Protein AF-A0A836WAJ1-F1 (afdb_monomer_lite)

pLDDT: mean 86.18, std 13.11, range [38.5, 97.25]

Secondary structure (DSSP, 8-state):
--HHHH-----HHHHHHTHHHHHHHHHHHHHHHHHHTT------HHHHHHHHHHHHHHHHHHHHHHTTTSSTTHHHHHHHHHHHHHHHHHHHHHHHHHHHTT-TT-GGG-S--HHHHHHHHHHHHHHHHHHHHHHHHHH-GGGG--

Foldseek 3Di:
DVCVPPVDPDDVVVCVVPVLVCQLVLLVVLVVLCVVVVPDDDDDSNVLSVQLNVLVVLLVVLVVCVVVVHPPPVSVVVNVVSVVSNVVSVVSSVCSVCVSVVNNVCPVVPDQDPVNVVVVVVVVVVVVVS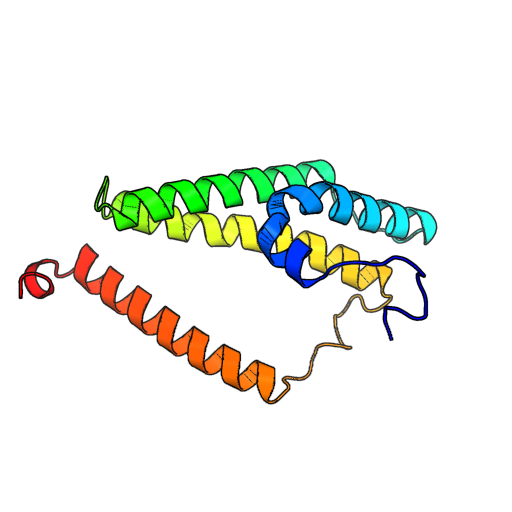VVVVCCRPPPVVVVVD

Structure (mmCIF, N/CA/C/O backbone):
data_AF-A0A836WAJ1-F1
#
_entry.id   AF-A0A836WAJ1-F1
#
loop_
_atom_site.group_PDB
_atom_site.id
_atom_site.type_symbol
_atom_site.label_atom_id
_atom_site.label_alt_id
_atom_site.label_comp_id
_atom_site.label_asym_id
_atom_site.label_entity_id
_atom_site.label_seq_id
_atom_site.pdbx_PDB_ins_code
_atom_site.Cartn_x
_atom_site.Cartn_y
_atom_site.Cartn_z
_atom_site.occupancy
_atom_site.B_iso_or_equiv
_atom_site.auth_seq_id
_atom_site.auth_comp_id
_atom_site.auth_asym_id
_atom_site.auth_atom_id
_atom_site.pdbx_PDB_model_num
ATOM 1 N N . MET A 1 1 ? -26.536 1.596 1.766 1.00 44.47 1 MET A N 1
ATOM 2 C CA . MET A 1 1 ? -26.201 1.244 3.164 1.00 44.47 1 MET A CA 1
ATOM 3 C C . MET A 1 1 ? -25.118 2.107 3.846 1.00 44.47 1 MET A C 1
ATOM 5 O O . MET A 1 1 ? -25.242 2.282 5.046 1.00 44.47 1 MET A O 1
ATOM 9 N N . TYR A 1 2 ? -24.116 2.722 3.181 1.00 44.69 2 TYR A N 1
ATOM 10 C CA . TYR A 1 2 ? -23.206 3.689 3.866 1.00 44.69 2 TYR A CA 1
ATOM 11 C C . TYR A 1 2 ? -23.782 5.121 3.966 1.00 44.69 2 TYR A C 1
ATOM 13 O O . TYR A 1 2 ? -23.613 5.788 4.980 1.00 44.69 2 TYR A O 1
ATOM 21 N N . ARG A 1 3 ? -24.527 5.578 2.943 1.00 38.50 3 ARG A N 1
ATOM 22 C CA . ARG A 1 3 ? -25.144 6.925 2.900 1.00 38.50 3 ARG A CA 1
ATOM 23 C C . ARG A 1 3 ? -26.203 7.173 3.981 1.00 38.50 3 ARG A C 1
ATOM 25 O O . ARG A 1 3 ? -26.402 8.319 4.354 1.00 38.50 3 ARG A O 1
ATOM 32 N N . GLU A 1 4 ? -26.859 6.129 4.480 1.00 46.16 4 GLU A N 1
ATOM 33 C CA . GLU A 1 4 ? -27.977 6.267 5.426 1.00 46.16 4 GLU A CA 1
ATOM 34 C C . GLU A 1 4 ? -27.537 6.388 6.888 1.00 46.16 4 GLU A C 1
ATOM 36 O O . GLU A 1 4 ? -28.308 6.886 7.698 1.00 46.16 4 GLU A O 1
ATOM 41 N N . LYS A 1 5 ? -26.311 5.974 7.245 1.00 50.56 5 LYS A N 1
ATOM 42 C CA . LYS A 1 5 ? -25.868 5.953 8.653 1.00 50.56 5 LYS A CA 1
ATOM 43 C C . LYS A 1 5 ? -24.928 7.087 9.064 1.00 50.56 5 LYS A C 1
ATOM 45 O O . LYS A 1 5 ? -24.804 7.343 10.254 1.00 50.56 5 LYS A O 1
ATOM 50 N N . THR A 1 6 ? -24.254 7.760 8.130 1.00 55.62 6 THR A N 1
ATOM 51 C CA . THR A 1 6 ? -23.203 8.744 8.469 1.00 55.62 6 THR A CA 1
ATOM 52 C C . THR A 1 6 ? -23.463 10.165 7.982 1.00 55.62 6 THR A C 1
ATOM 54 O O . THR A 1 6 ? -22.699 11.049 8.358 1.00 55.62 6 THR A O 1
ATOM 57 N N . GLY A 1 7 ? -24.488 10.415 7.154 1.00 47.56 7 GLY A N 1
ATOM 58 C CA . GLY A 1 7 ? -24.865 11.756 6.663 1.00 47.56 7 GLY A CA 1
ATOM 59 C C . GLY A 1 7 ? -23.805 12.488 5.819 1.00 47.56 7 GLY A C 1
ATOM 60 O O . GLY A 1 7 ? -24.107 13.479 5.160 1.00 47.56 7 GLY A O 1
ATOM 61 N N . ASN A 1 8 ? -22.568 11.991 5.786 1.00 51.38 8 ASN A N 1
ATOM 62 C CA . ASN A 1 8 ? -21.453 12.600 5.089 1.00 51.38 8 ASN A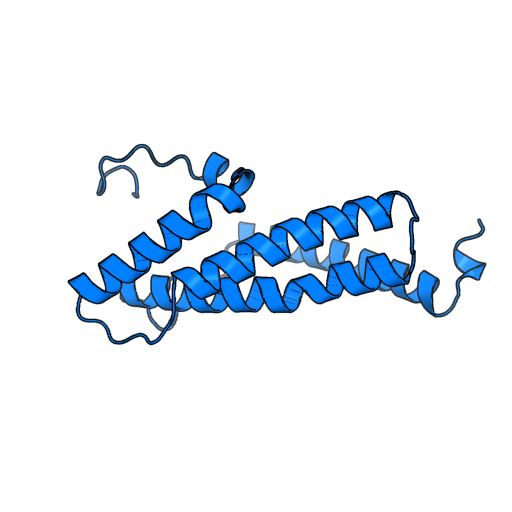 CA 1
ATOM 63 C C . ASN A 1 8 ? -21.414 12.141 3.633 1.00 51.38 8 ASN A C 1
ATOM 65 O O . ASN A 1 8 ? -21.377 10.947 3.323 1.00 51.38 8 ASN A O 1
ATOM 69 N N . LYS A 1 9 ? -21.373 13.120 2.725 1.00 50.66 9 LYS A N 1
ATOM 70 C CA . LYS A 1 9 ? -21.196 12.932 1.282 1.00 50.66 9 LYS A CA 1
ATOM 71 C C . LYS A 1 9 ? -19.754 12.491 1.006 1.00 50.66 9 LYS A C 1
ATOM 73 O O . LYS A 1 9 ? -18.933 13.268 0.536 1.00 50.66 9 LYS A O 1
ATOM 78 N N . MET A 1 10 ? -19.423 11.248 1.344 1.00 57.94 10 MET A N 1
ATOM 79 C CA . MET A 1 10 ? -18.118 10.666 1.042 1.00 57.94 10 MET A CA 1
ATOM 80 C C . MET A 1 10 ? -18.090 10.294 -0.446 1.00 57.94 10 MET A C 1
ATOM 82 O O . MET A 1 10 ? -19.009 9.632 -0.923 1.00 57.94 10 MET A O 1
ATOM 86 N N . TRP A 1 11 ? -17.077 10.753 -1.189 1.00 63.66 11 TRP A N 1
ATOM 87 C CA . TRP A 1 11 ? -16.887 10.443 -2.614 1.00 63.66 11 TRP A CA 1
ATOM 88 C C . TRP A 1 11 ? -15.875 9.295 -2.753 1.00 63.66 11 TRP A C 1
ATOM 90 O O . TRP A 1 11 ? -14.678 9.559 -2.884 1.00 63.66 11 TRP A O 1
ATOM 100 N N . PRO A 1 12 ? -16.311 8.020 -2.700 1.00 63.28 12 PRO A N 1
ATOM 101 C CA . PRO A 1 12 ? -15.404 6.870 -2.712 1.00 63.28 12 PRO A CA 1
ATOM 102 C C . PRO A 1 12 ? -14.492 6.840 -3.945 1.00 63.28 12 PRO A C 1
ATOM 104 O O . PRO A 1 12 ? -13.322 6.497 -3.820 1.00 63.28 12 PRO A O 1
ATOM 107 N N . VAL A 1 13 ? -14.987 7.294 -5.101 1.00 65.31 13 VAL A N 1
ATOM 108 C CA . VAL A 1 13 ? -14.204 7.373 -6.345 1.00 65.31 13 VAL A CA 1
ATOM 109 C C . VAL A 1 13 ? -13.046 8.370 -6.222 1.00 65.31 13 VAL A C 1
ATOM 111 O O . VAL A 1 13 ? -11.902 8.026 -6.501 1.00 65.31 13 VAL A O 1
ATOM 114 N N . MET A 1 14 ? -13.310 9.582 -5.721 1.00 66.88 14 MET A N 1
ATOM 115 C CA . MET A 1 14 ? -12.264 10.598 -5.529 1.00 66.88 14 MET A CA 1
ATOM 116 C C . MET A 1 14 ? -11.239 10.158 -4.492 1.00 66.88 14 MET A C 1
ATOM 118 O O . MET A 1 14 ? -10.064 10.468 -4.627 1.00 66.88 14 MET A O 1
ATOM 122 N N . ARG A 1 15 ? -11.659 9.395 -3.480 1.00 65.81 15 ARG A N 1
ATOM 123 C CA . ARG A 1 15 ? -10.739 8.829 -2.492 1.00 65.81 15 ARG A CA 1
ATOM 124 C C . ARG A 1 15 ? -9.794 7.790 -3.095 1.00 65.81 15 ARG A C 1
ATOM 126 O O . ARG A 1 15 ? -8.651 7.719 -2.665 1.00 65.81 15 ARG A O 1
ATOM 133 N N . GLY A 1 16 ? -10.259 7.010 -4.071 1.00 67.81 16 GLY A N 1
ATOM 134 C CA . GLY A 1 16 ? -9.406 6.093 -4.826 1.00 67.81 16 GLY A CA 1
ATOM 135 C C . GLY A 1 16 ? -8.361 6.845 -5.651 1.00 67.81 16 GLY A C 1
ATOM 136 O O . GLY A 1 16 ? -7.174 6.558 -5.544 1.00 67.81 16 GLY A O 1
ATOM 137 N N . ILE A 1 17 ? -8.795 7.867 -6.395 1.00 68.62 17 ILE A N 1
ATOM 138 C CA . ILE A 1 17 ? -7.928 8.662 -7.285 1.00 68.62 17 ILE A CA 1
ATOM 139 C C . ILE A 1 17 ? -6.927 9.518 -6.490 1.00 68.62 17 ILE A C 1
ATOM 141 O O . ILE A 1 17 ? -5.763 9.632 -6.856 1.00 68.62 17 ILE A O 1
ATOM 145 N N . PHE A 1 18 ? -7.360 10.091 -5.368 1.00 73.12 18 PHE A N 1
ATOM 146 C CA . PHE A 1 18 ? -6.579 11.009 -4.534 1.00 73.12 18 PHE A CA 1
ATOM 147 C C . PHE A 1 18 ? -6.198 10.386 -3.190 1.00 73.12 18 PHE A C 1
ATOM 149 O O . PHE A 1 18 ? -6.167 11.075 -2.167 1.00 73.12 18 PHE A O 1
ATOM 156 N N . SER A 1 19 ? -5.917 9.080 -3.179 1.00 76.81 19 SER A N 1
ATOM 157 C CA . SER A 1 19 ? -5.638 8.325 -1.949 1.00 76.81 19 SER A CA 1
ATOM 158 C C . SER A 1 19 ? -4.564 8.998 -1.092 1.00 76.81 19 SER A C 1
ATOM 160 O O . SER A 1 19 ? -4.778 9.188 0.100 1.00 76.81 19 SER A O 1
ATOM 162 N N . ILE A 1 20 ? -3.501 9.507 -1.720 1.00 81.94 20 ILE A N 1
ATOM 163 C CA . ILE A 1 20 ? -2.394 10.241 -1.090 1.00 81.94 20 ILE A CA 1
ATOM 164 C C . ILE A 1 20 ? -2.882 11.374 -0.165 1.00 81.94 20 ILE A C 1
ATOM 166 O O . ILE A 1 20 ? -2.395 11.508 0.956 1.00 81.94 20 ILE A O 1
ATOM 170 N N . PHE A 1 21 ? -3.882 12.155 -0.583 1.00 82.00 21 PHE A N 1
ATOM 171 C CA . PHE A 1 21 ? -4.415 13.266 0.217 1.00 82.00 21 PHE A CA 1
ATOM 172 C C . PHE A 1 21 ? -5.331 12.797 1.355 1.00 82.00 21 PHE A C 1
ATOM 174 O O . PHE A 1 21 ? -5.445 13.453 2.392 1.00 82.00 21 PHE A O 1
ATOM 181 N N . PHE A 1 22 ? -5.988 11.649 1.183 1.00 84.75 22 PHE A N 1
ATOM 182 C CA . PHE A 1 22 ? -6.963 11.133 2.140 1.00 84.75 22 PHE A CA 1
ATOM 183 C C . PHE A 1 22 ? -6.396 10.093 3.112 1.00 84.75 22 PHE A C 1
ATOM 185 O O . PHE A 1 22 ? -7.061 9.802 4.104 1.00 84.75 22 PHE A O 1
ATOM 192 N N . THR A 1 23 ? -5.197 9.546 2.892 1.00 90.81 23 THR A N 1
ATOM 193 C CA . THR A 1 23 ? -4.635 8.487 3.748 1.00 90.81 23 THR A CA 1
ATOM 194 C C . THR A 1 23 ? -4.431 8.958 5.187 1.00 90.81 23 THR A C 1
ATOM 196 O O . THR A 1 23 ? -4.891 8.294 6.115 1.00 90.81 23 THR A O 1
ATOM 199 N N . HIS A 1 24 ? -3.836 10.137 5.403 1.00 90.25 24 HIS A N 1
ATOM 200 C CA . HIS A 1 24 ? -3.635 10.668 6.758 1.00 90.25 24 HIS A CA 1
ATOM 201 C C . HIS A 1 24 ? -4.954 10.887 7.505 1.00 90.25 24 HIS A C 1
ATOM 203 O O . HIS A 1 24 ? -5.076 10.522 8.675 1.00 90.25 24 HIS A O 1
ATOM 209 N N . SER A 1 25 ? -5.957 11.465 6.838 1.00 89.06 25 SER A N 1
ATOM 210 C CA . SER A 1 25 ? -7.271 11.683 7.452 1.00 89.06 25 SER A CA 1
ATOM 211 C C . SER A 1 25 ? -8.004 10.365 7.706 1.00 89.06 25 SER A C 1
ATOM 213 O O . SER A 1 25 ? -8.621 10.211 8.757 1.00 89.06 25 SER A O 1
ATOM 215 N N . LEU A 1 26 ? -7.886 9.387 6.799 1.00 89.50 26 LEU A N 1
ATOM 216 C CA . LEU A 1 26 ? -8.451 8.051 6.970 1.00 89.50 26 LEU A CA 1
ATOM 217 C C . LEU A 1 26 ? -7.847 7.335 8.176 1.00 89.50 26 LEU A C 1
ATOM 219 O O . LEU A 1 26 ? -8.592 6.857 9.024 1.00 89.50 26 LEU A O 1
ATOM 223 N N . PHE A 1 27 ? -6.521 7.249 8.258 1.00 93.75 27 PHE A N 1
ATOM 224 C CA . PHE A 1 27 ? -5.866 6.468 9.307 1.00 93.75 27 PHE A CA 1
ATOM 225 C C . PHE A 1 27 ? -6.085 7.104 10.679 1.00 93.75 27 PHE A C 1
ATOM 227 O O . PHE A 1 27 ? -6.374 6.393 11.638 1.00 93.75 27 PHE A O 1
ATOM 234 N N . ARG A 1 28 ? -6.075 8.442 10.760 1.00 92.25 28 ARG A N 1
ATOM 235 C CA . ARG A 1 28 ? -6.477 9.163 11.976 1.00 92.25 28 ARG A CA 1
ATOM 236 C C . ARG A 1 28 ? -7.923 8.881 12.370 1.00 92.25 28 ARG A C 1
ATOM 238 O O . ARG A 1 28 ? -8.183 8.653 13.543 1.00 92.25 28 ARG A O 1
ATOM 245 N N . LEU A 1 29 ? -8.853 8.876 11.413 1.00 90.75 29 LEU A N 1
ATOM 246 C CA . LEU A 1 29 ? -10.255 8.561 11.687 1.00 90.75 29 LEU A CA 1
ATOM 247 C C . LEU A 1 29 ? -10.411 7.140 12.244 1.00 90.75 29 LEU A C 1
ATOM 249 O O . LEU A 1 29 ? -11.145 6.945 13.207 1.00 90.75 29 LEU A O 1
ATOM 253 N N . VAL A 1 30 ? -9.723 6.156 11.659 1.00 92.38 30 VAL A N 1
ATOM 254 C CA . VAL A 1 30 ? -9.757 4.764 12.136 1.00 92.38 30 VAL A CA 1
ATOM 255 C C . VAL A 1 30 ? -9.185 4.661 13.552 1.00 92.38 30 VAL A C 1
ATOM 257 O O . VAL A 1 30 ? -9.806 4.045 14.413 1.00 92.38 30 VAL A O 1
ATOM 260 N N . ASP A 1 31 ? -8.062 5.324 13.828 1.00 93.81 31 ASP A N 1
ATOM 261 C CA . ASP A 1 31 ? -7.454 5.359 15.162 1.00 93.81 31 ASP A CA 1
ATOM 262 C C . ASP A 1 31 ? -8.359 6.016 16.217 1.00 93.81 31 ASP A C 1
ATOM 264 O O . ASP A 1 31 ? -8.527 5.487 17.316 1.00 93.81 31 ASP A O 1
ATOM 268 N N . SER A 1 32 ? -9.019 7.128 15.878 1.00 92.25 32 SER A N 1
ATOM 269 C CA . SER A 1 32 ? -10.016 7.745 16.761 1.00 92.25 32 SER A CA 1
ATOM 270 C C . SER A 1 32 ? -11.152 6.777 17.089 1.00 92.25 32 SER A C 1
ATOM 272 O O . SER A 1 32 ? -11.550 6.677 18.246 1.00 92.25 32 SER A O 1
ATOM 274 N N . ARG A 1 33 ? -11.627 6.001 16.107 1.00 91.88 33 ARG A N 1
ATOM 275 C CA . ARG A 1 33 ? -12.677 4.993 16.315 1.00 91.88 33 ARG A CA 1
ATOM 276 C C . ARG A 1 33 ? -12.218 3.822 17.184 1.00 91.88 33 ARG A C 1
ATOM 278 O O . ARG A 1 33 ? -13.005 3.350 18.000 1.00 91.88 33 ARG A O 1
ATOM 285 N N . LEU A 1 34 ? -10.969 3.371 17.038 1.00 92.38 34 LEU A N 1
ATOM 286 C CA . LEU A 1 34 ? -10.379 2.351 17.915 1.00 92.38 34 LEU A CA 1
ATOM 287 C C . LEU A 1 34 ? -10.374 2.826 19.372 1.00 92.38 34 LEU A C 1
ATOM 289 O O . LEU A 1 34 ? -10.839 2.110 20.258 1.00 92.38 34 LEU A O 1
ATOM 293 N N . LYS A 1 35 ? -9.930 4.068 19.601 1.00 91.44 35 LYS A N 1
ATOM 294 C CA . LYS A 1 35 ? -9.876 4.690 20.932 1.00 91.44 35 LYS A CA 1
ATOM 295 C C . LYS A 1 35 ? -11.263 4.917 21.533 1.00 91.44 35 LYS A C 1
ATOM 297 O O . LYS A 1 35 ? -11.466 4.610 22.703 1.00 91.44 35 LYS A O 1
ATOM 302 N N . GLU A 1 36 ? -12.223 5.400 20.741 1.00 90.44 36 GLU A N 1
ATOM 303 C CA . GLU A 1 36 ? -13.626 5.571 21.155 1.00 90.44 36 GLU A CA 1
ATOM 304 C C . GLU A 1 36 ? -14.245 4.249 21.627 1.00 90.44 36 GLU A C 1
ATOM 306 O O . GLU A 1 36 ? -14.906 4.207 22.664 1.00 90.44 36 GLU A O 1
ATOM 311 N N . LYS A 1 37 ? -14.005 3.161 20.885 1.00 87.88 37 LYS A N 1
ATOM 312 C CA . LYS A 1 37 ? -14.520 1.824 21.207 1.00 87.88 37 LYS A CA 1
ATOM 313 C C . LYS A 1 37 ? -13.669 1.058 22.228 1.00 87.88 37 LYS A C 1
ATOM 315 O O . LYS A 1 37 ? -14.048 -0.046 22.605 1.00 87.88 37 LYS A O 1
ATOM 320 N N . LYS A 1 38 ? -12.555 1.639 22.696 1.00 87.56 38 LYS A N 1
ATOM 321 C CA . LYS A 1 38 ? -11.580 1.018 23.612 1.00 87.56 38 LYS A CA 1
ATOM 322 C C . LYS A 1 38 ? -11.031 -0.321 23.101 1.00 87.56 38 LYS A C 1
ATOM 324 O O . LYS A 1 38 ? -10.754 -1.216 23.893 1.00 87.56 38 LYS A O 1
ATOM 329 N N . PHE A 1 39 ? -10.881 -0.459 21.785 1.00 87.38 39 PHE A N 1
ATOM 330 C CA . PHE A 1 39 ? -10.219 -1.624 21.211 1.00 87.38 39 PHE A CA 1
ATOM 331 C C . PHE A 1 39 ? -8.702 -1.479 21.302 1.00 87.38 39 PHE A C 1
ATOM 333 O O . PHE A 1 39 ? -8.148 -0.418 21.010 1.00 87.38 39 PHE A O 1
ATOM 340 N N . GLU A 1 40 ? -8.032 -2.568 21.664 1.00 82.69 40 GLU A N 1
ATOM 341 C CA . GLU A 1 40 ? -6.576 -2.638 21.712 1.00 82.69 40 GLU A CA 1
ATOM 342 C C . GLU A 1 40 ? -6.034 -2.998 20.323 1.00 82.69 40 GLU A C 1
ATOM 344 O O . GLU A 1 40 ? -6.231 -4.102 19.818 1.00 82.69 40 GLU A O 1
ATOM 349 N N . TYR A 1 41 ? -5.371 -2.039 19.675 1.00 89.88 41 TYR A N 1
ATOM 350 C CA . TYR A 1 41 ? -4.619 -2.271 18.445 1.00 89.88 41 TYR A CA 1
ATOM 351 C C . TYR A 1 41 ? -3.405 -1.347 18.396 1.00 89.88 41 TYR A C 1
ATOM 353 O O . TYR A 1 41 ? -3.529 -0.128 18.255 1.00 89.88 41 TYR A O 1
ATOM 361 N N . GLU A 1 42 ? -2.216 -1.932 18.509 1.00 87.50 42 GLU A N 1
ATOM 362 C CA . GLU A 1 42 ? -0.967 -1.181 18.497 1.00 87.50 42 GLU A CA 1
ATOM 363 C C . GLU A 1 42 ? -0.522 -0.872 17.066 1.00 87.50 42 GLU A C 1
ATOM 365 O O . GLU A 1 42 ? -0.047 -1.727 16.309 1.00 87.50 42 GLU A O 1
ATOM 370 N N . TRP A 1 43 ? -0.657 0.396 16.693 1.00 94.00 43 TRP A N 1
ATOM 371 C CA . TRP A 1 43 ? -0.116 0.937 15.456 1.00 94.00 43 TRP A CA 1
ATOM 372 C C . TRP A 1 43 ? 0.105 2.443 15.579 1.00 94.00 43 TRP A C 1
ATOM 374 O O . TRP A 1 43 ? -0.484 3.114 16.424 1.00 94.00 43 TRP A O 1
ATOM 384 N N . ASN A 1 44 ? 0.955 2.987 14.712 1.00 94.44 44 ASN A N 1
ATOM 385 C CA . ASN A 1 44 ? 1.141 4.426 14.593 1.00 94.44 44 ASN A CA 1
ATOM 386 C C . ASN A 1 44 ? 0.479 4.904 13.287 1.00 94.44 44 ASN A C 1
ATOM 388 O O . ASN A 1 44 ? 1.111 4.816 12.229 1.00 94.44 44 ASN A O 1
ATOM 392 N N . PRO A 1 45 ? -0.773 5.405 13.324 1.00 92.81 45 PRO A N 1
ATOM 393 C CA . PRO A 1 45 ? -1.512 5.787 12.117 1.00 92.81 45 PRO A CA 1
ATOM 394 C C . PRO A 1 45 ? -0.792 6.869 11.309 1.00 92.81 45 PRO A C 1
ATOM 396 O O . PRO A 1 45 ? -0.855 6.868 10.082 1.00 92.81 45 PRO A O 1
ATOM 399 N N . GLN A 1 46 ? -0.080 7.779 11.981 1.00 93.75 46 GLN A N 1
ATOM 400 C CA . GLN A 1 46 ? 0.643 8.858 11.319 1.00 93.75 46 GLN A CA 1
ATOM 401 C C . GLN A 1 46 ? 1.868 8.323 10.577 1.00 93.75 46 GLN A C 1
ATOM 403 O O . GLN A 1 46 ? 2.059 8.656 9.412 1.00 93.75 46 GLN A O 1
ATOM 408 N N . PHE A 1 47 ? 2.664 7.469 11.223 1.00 95.81 47 PHE A N 1
ATOM 409 C CA . PHE A 1 47 ? 3.829 6.846 10.597 1.00 95.81 47 PHE A CA 1
ATOM 410 C C . PHE A 1 47 ? 3.427 5.976 9.403 1.00 95.81 47 PHE A C 1
ATOM 412 O O . PHE A 1 47 ? 3.978 6.138 8.318 1.00 95.81 47 PHE A O 1
ATOM 419 N N . VAL A 1 48 ? 2.425 5.106 9.571 1.00 96.06 48 VAL A N 1
ATOM 420 C CA . VAL A 1 48 ? 1.965 4.205 8.502 1.00 96.06 48 VAL A CA 1
ATOM 421 C C . VAL A 1 48 ? 1.406 5.001 7.315 1.00 96.06 48 VAL A C 1
ATOM 423 O O . VAL A 1 48 ? 1.684 4.656 6.168 1.00 96.06 48 VAL A O 1
ATOM 426 N N . ALA A 1 49 ? 0.686 6.102 7.564 1.00 94.44 49 ALA A N 1
ATOM 427 C CA . ALA A 1 49 ? 0.217 6.996 6.504 1.00 94.44 49 ALA A CA 1
ATOM 428 C C . ALA A 1 49 ? 1.375 7.682 5.764 1.00 94.44 49 ALA A C 1
ATOM 430 O O . ALA A 1 49 ? 1.365 7.718 4.535 1.00 94.44 49 ALA A O 1
ATOM 431 N N . THR A 1 50 ? 2.381 8.181 6.490 1.00 95.50 50 THR A N 1
ATOM 432 C CA . THR A 1 50 ? 3.567 8.805 5.885 1.00 95.50 50 THR A CA 1
ATOM 433 C C . THR A 1 50 ? 4.313 7.813 4.998 1.00 95.50 50 THR A C 1
ATOM 435 O O . THR A 1 50 ? 4.643 8.148 3.864 1.00 95.50 50 THR A O 1
ATOM 438 N N . VAL A 1 51 ? 4.543 6.584 5.478 1.00 96.62 51 VAL A N 1
ATOM 439 C CA . VAL A 1 51 ? 5.207 5.535 4.689 1.00 96.62 51 VAL A CA 1
ATOM 440 C C . VAL A 1 51 ? 4.406 5.232 3.424 1.00 96.62 51 VAL A C 1
ATOM 442 O O . VAL A 1 51 ? 4.986 5.229 2.342 1.00 96.62 51 VAL A O 1
ATOM 445 N N . TYR A 1 52 ? 3.082 5.065 3.529 1.00 95.50 52 TYR A N 1
ATOM 446 C CA . TYR A 1 52 ? 2.223 4.847 2.362 1.00 95.50 52 TYR A CA 1
ATOM 447 C C . TYR A 1 52 ? 2.366 5.976 1.335 1.00 95.50 52 TYR A C 1
ATOM 449 O O . TYR A 1 52 ? 2.590 5.713 0.160 1.00 95.50 52 TYR A O 1
ATOM 457 N N . VAL A 1 53 ? 2.259 7.236 1.772 1.00 94.56 53 VAL A N 1
ATOM 458 C CA . VAL A 1 53 ? 2.328 8.407 0.885 1.00 94.56 53 VAL A CA 1
ATOM 459 C C . VAL A 1 53 ? 3.690 8.514 0.205 1.00 94.56 53 VAL A C 1
ATOM 461 O O . VAL A 1 53 ? 3.746 8.689 -1.010 1.00 94.56 53 VAL A O 1
ATOM 464 N N . LEU A 1 54 ? 4.779 8.382 0.965 1.00 95.94 54 LEU A N 1
ATOM 465 C CA . LEU A 1 54 ? 6.134 8.462 0.421 1.00 95.94 54 LEU A CA 1
ATOM 466 C C . LEU A 1 54 ? 6.379 7.374 -0.625 1.00 95.94 54 LEU A C 1
ATOM 468 O O . LEU A 1 54 ? 6.863 7.677 -1.713 1.00 95.94 54 LEU A O 1
ATOM 472 N N . PHE A 1 55 ? 6.002 6.130 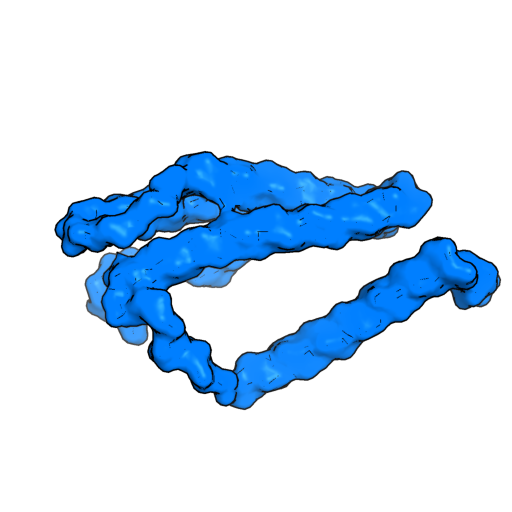-0.327 1.00 95.94 55 PHE A N 1
ATOM 473 C CA . PHE A 1 55 ? 6.195 5.013 -1.247 1.00 95.94 55 PHE A CA 1
ATOM 474 C C . PHE A 1 55 ? 5.237 5.055 -2.439 1.00 95.94 55 PHE A C 1
ATOM 476 O O . PHE A 1 55 ? 5.641 4.703 -3.540 1.00 95.94 55 PHE A O 1
ATOM 483 N N . ALA A 1 56 ? 4.014 5.564 -2.276 1.00 92.75 56 ALA A N 1
ATOM 484 C CA . ALA A 1 56 ? 3.113 5.805 -3.399 1.00 92.75 56 ALA A CA 1
ATOM 485 C C . ALA A 1 56 ? 3.691 6.851 -4.368 1.00 92.75 56 ALA A C 1
ATOM 487 O O . ALA A 1 56 ? 3.668 6.642 -5.580 1.00 92.75 56 ALA A O 1
ATOM 488 N N . ILE A 1 57 ? 4.246 7.956 -3.855 1.00 94.00 57 ILE A N 1
ATOM 489 C CA . ILE A 1 57 ? 4.910 8.975 -4.684 1.00 94.00 57 ILE A CA 1
ATOM 490 C C . ILE A 1 57 ? 6.159 8.391 -5.350 1.00 94.00 57 ILE A C 1
ATOM 492 O O . ILE A 1 57 ? 6.348 8.582 -6.549 1.00 94.00 57 ILE A O 1
ATOM 496 N N . LEU A 1 58 ? 6.985 7.661 -4.596 1.00 95.25 58 LEU A N 1
ATOM 497 C CA . LEU A 1 58 ? 8.186 7.016 -5.120 1.00 95.25 58 LEU A CA 1
ATOM 498 C C . LEU A 1 58 ? 7.849 6.038 -6.251 1.00 95.25 58 LEU A C 1
ATOM 500 O O . LEU A 1 58 ? 8.469 6.121 -7.303 1.00 95.25 58 LEU A O 1
ATOM 504 N N . GLY A 1 59 ? 6.838 5.185 -6.069 1.00 93.62 59 GLY A N 1
ATOM 505 C CA . GLY A 1 59 ? 6.354 4.272 -7.107 1.00 93.62 59 GLY A CA 1
ATOM 506 C C . GLY A 1 59 ? 5.955 5.016 -8.378 1.00 93.62 59 GLY A C 1
ATOM 507 O O . GLY A 1 59 ? 6.488 4.727 -9.438 1.00 93.62 59 GLY A O 1
ATOM 508 N N . ASN A 1 60 ? 5.150 6.081 -8.265 1.00 91.94 60 ASN A N 1
ATOM 509 C CA . ASN A 1 60 ? 4.765 6.895 -9.428 1.00 91.94 60 ASN A CA 1
ATOM 510 C C . ASN A 1 60 ? 5.967 7.525 -10.156 1.00 91.94 60 ASN A C 1
ATOM 512 O O . ASN A 1 60 ? 5.936 7.704 -11.375 1.00 91.94 60 ASN A O 1
ATOM 516 N N . ILE A 1 61 ? 7.014 7.916 -9.422 1.00 94.25 61 ILE A N 1
ATOM 517 C CA . ILE A 1 61 ? 8.239 8.458 -10.021 1.00 94.25 61 ILE A CA 1
ATOM 518 C C . ILE A 1 61 ? 9.000 7.350 -10.751 1.00 94.25 61 ILE A C 1
ATOM 520 O O . ILE A 1 61 ? 9.400 7.560 -11.895 1.00 94.25 61 ILE A O 1
ATOM 524 N N . LEU A 1 62 ? 9.192 6.196 -10.109 1.00 93.62 62 LEU A N 1
ATOM 525 C CA . LEU A 1 62 ? 9.921 5.067 -10.681 1.00 93.62 62 LEU A CA 1
ATOM 526 C C . LEU A 1 62 ? 9.208 4.511 -11.920 1.00 93.62 62 LEU A C 1
ATOM 528 O O . LEU A 1 62 ? 9.859 4.375 -12.952 1.00 93.62 62 LEU A O 1
ATOM 532 N N . ASP A 1 63 ? 7.883 4.351 -11.875 1.00 89.69 63 ASP A N 1
ATOM 533 C CA . ASP A 1 63 ? 7.063 3.931 -13.019 1.00 89.69 63 ASP A CA 1
ATOM 534 C C . ASP A 1 63 ? 7.230 4.890 -14.208 1.00 89.69 63 ASP A C 1
ATOM 536 O O . ASP A 1 63 ? 7.345 4.480 -15.360 1.00 89.69 63 ASP A O 1
ATOM 540 N N . ARG A 1 64 ? 7.291 6.205 -13.946 1.00 92.06 64 ARG A N 1
ATOM 541 C CA . ARG A 1 64 ? 7.474 7.214 -15.000 1.00 92.06 64 ARG A CA 1
ATOM 542 C C . ARG A 1 64 ? 8.888 7.222 -15.582 1.00 92.06 64 ARG A C 1
ATOM 544 O O . ARG A 1 64 ? 9.055 7.637 -16.730 1.00 92.06 64 ARG A O 1
ATOM 551 N N . LEU A 1 65 ? 9.895 6.843 -14.796 1.00 92.06 65 LEU A N 1
ATOM 552 C CA . LEU A 1 65 ? 11.274 6.689 -15.264 1.00 92.06 65 LEU A CA 1
ATOM 553 C C . LEU A 1 65 ? 11.422 5.412 -16.094 1.00 92.06 65 LEU A C 1
ATOM 555 O O . LEU A 1 65 ? 11.935 5.499 -17.206 1.00 92.06 65 LEU A O 1
ATOM 559 N N . SER A 1 66 ? 10.896 4.290 -15.595 1.00 88.25 66 SER A N 1
ATOM 560 C CA . SER A 1 66 ? 10.807 3.003 -16.300 1.00 88.25 66 SER A CA 1
ATOM 561 C C . SER A 1 66 ? 10.095 3.161 -17.648 1.00 88.25 66 SER A C 1
ATOM 563 O O . SER A 1 66 ? 10.678 2.854 -18.678 1.00 88.25 66 SER A O 1
ATOM 565 N N . TYR A 1 67 ? 8.925 3.811 -17.691 1.00 87.12 67 TYR A N 1
ATOM 566 C CA . TYR A 1 67 ? 8.198 4.066 -18.946 1.00 87.12 67 TYR A CA 1
ATOM 567 C C . TYR A 1 67 ? 8.997 4.874 -19.987 1.00 87.12 67 TYR A C 1
ATOM 569 O O . TYR A 1 67 ? 8.720 4.821 -21.182 1.00 87.12 67 TYR A O 1
ATOM 577 N N . LYS A 1 68 ? 9.967 5.681 -19.543 1.00 91.25 68 LYS A N 1
ATOM 578 C CA . LYS A 1 68 ? 10.860 6.444 -20.426 1.00 91.25 68 LYS A CA 1
ATOM 579 C C . LYS A 1 68 ? 12.170 5.708 -20.729 1.00 91.25 68 LYS A C 1
ATOM 581 O O . LYS A 1 68 ? 13.070 6.335 -21.283 1.00 91.25 68 LYS A O 1
ATOM 586 N N . GLU A 1 69 ? 12.293 4.447 -20.320 1.00 85.31 69 GLU A N 1
ATOM 587 C CA . GLU A 1 69 ? 13.517 3.638 -20.369 1.00 85.31 69 GLU A CA 1
ATOM 588 C C . GLU A 1 69 ? 14.707 4.295 -19.642 1.00 85.31 69 GLU A C 1
ATOM 590 O O . GLU A 1 69 ? 15.878 4.043 -19.927 1.00 85.31 69 GLU A O 1
ATOM 595 N N . ILE A 1 70 ? 14.433 5.171 -18.669 1.00 89.06 70 ILE A N 1
ATOM 596 C CA . ILE A 1 70 ? 15.472 5.849 -17.894 1.00 89.06 70 ILE A CA 1
ATOM 597 C C . ILE A 1 70 ? 15.841 4.964 -16.705 1.00 89.06 70 ILE A C 1
ATOM 599 O O . ILE A 1 70 ? 15.044 4.782 -15.783 1.00 89.06 70 ILE A O 1
ATOM 603 N N . GLY A 1 71 ? 17.077 4.459 -16.696 1.00 84.50 71 GLY A N 1
ATOM 604 C CA . GLY A 1 71 ? 17.598 3.626 -15.605 1.00 84.50 71 GLY A CA 1
ATOM 605 C C . GLY A 1 71 ? 17.052 2.192 -15.588 1.00 84.50 71 GLY A C 1
ATOM 606 O O . GLY A 1 71 ? 17.226 1.493 -14.591 1.00 84.50 71 GLY A O 1
ATOM 607 N N . SER A 1 72 ? 16.410 1.775 -16.677 1.00 83.50 72 SER A N 1
ATOM 608 C CA . SER A 1 72 ? 15.972 0.406 -16.961 1.00 83.50 72 SER A CA 1
ATOM 609 C C . SER A 1 72 ? 17.201 -0.528 -17.050 1.00 83.50 72 SER A C 1
ATOM 611 O O . SER A 1 72 ? 18.235 -0.106 -17.583 1.00 83.50 72 SER A O 1
ATOM 613 N N . PRO A 1 73 ? 17.195 -1.741 -16.448 1.00 86.12 73 PRO A N 1
ATOM 614 C CA . PRO A 1 73 ? 16.094 -2.424 -15.746 1.00 86.12 73 PRO A CA 1
ATOM 615 C C . PRO A 1 73 ? 15.990 -2.112 -14.239 1.00 86.12 73 PRO A C 1
ATOM 617 O O . PRO A 1 73 ? 15.154 -2.668 -13.523 1.00 86.12 73 PRO A O 1
ATOM 620 N N . VAL A 1 74 ? 16.888 -1.285 -13.694 1.00 88.62 74 VAL A N 1
ATOM 621 C CA . VAL A 1 74 ? 16.955 -1.039 -12.244 1.00 88.62 74 VAL A CA 1
ATOM 622 C C . VAL A 1 74 ? 15.706 -0.306 -11.761 1.00 88.62 74 VAL A C 1
ATOM 624 O O . VAL A 1 74 ? 15.171 -0.644 -10.706 1.00 88.62 74 VAL A O 1
ATOM 627 N N . THR A 1 75 ? 15.214 0.676 -12.518 1.00 90.88 75 THR A N 1
ATOM 628 C CA . THR A 1 75 ? 13.989 1.414 -12.177 1.00 90.88 75 THR A CA 1
ATOM 629 C C . THR A 1 75 ? 12.747 0.522 -12.201 1.00 90.88 75 THR A C 1
ATOM 631 O O . THR A 1 75 ? 11.896 0.678 -11.326 1.00 90.88 75 THR A O 1
ATOM 634 N N . ASP A 1 76 ? 12.672 -0.470 -13.087 1.00 87.25 76 ASP A N 1
ATOM 635 C CA . ASP A 1 76 ? 11.598 -1.472 -13.137 1.00 87.25 76 ASP A CA 1
ATOM 636 C C . ASP A 1 76 ? 11.587 -2.357 -11.885 1.00 87.25 76 ASP A C 1
ATOM 638 O O . ASP A 1 76 ? 10.566 -2.505 -11.207 1.00 87.25 76 ASP A O 1
ATOM 642 N N . LEU A 1 77 ? 12.756 -2.882 -11.508 1.00 89.75 77 LEU A N 1
ATOM 643 C CA . LEU A 1 77 ? 12.908 -3.701 -10.304 1.00 89.75 77 LEU A CA 1
ATOM 644 C C . LEU A 1 77 ? 12.620 -2.904 -9.025 1.00 89.75 77 LEU A C 1
ATOM 646 O O . LEU A 1 77 ? 11.974 -3.409 -8.104 1.00 89.75 77 LEU A O 1
ATOM 650 N N . LEU A 1 78 ? 13.062 -1.645 -8.962 1.00 92.56 78 LEU A N 1
ATOM 651 C CA . LEU A 1 78 ? 12.764 -0.762 -7.835 1.00 92.56 78 LEU A CA 1
ATOM 652 C C . LEU A 1 78 ? 11.268 -0.441 -7.743 1.00 92.56 78 LEU A C 1
ATOM 654 O O . LEU A 1 78 ? 10.738 -0.404 -6.631 1.00 92.56 78 LEU A O 1
ATOM 658 N N . SER A 1 79 ? 10.583 -0.257 -8.876 1.00 90.69 79 SER A N 1
ATOM 659 C CA . SER A 1 79 ? 9.128 -0.035 -8.916 1.00 90.69 79 SER A CA 1
ATOM 660 C C . SER A 1 79 ? 8.381 -1.221 -8.304 1.00 90.69 79 SER A C 1
ATOM 662 O O . SER A 1 79 ? 7.501 -1.041 -7.462 1.00 90.69 79 SER A O 1
ATOM 664 N N . LEU A 1 80 ? 8.803 -2.451 -8.613 1.00 90.81 80 LEU A N 1
ATOM 665 C CA . LEU A 1 80 ? 8.268 -3.648 -7.959 1.00 90.81 80 LEU A CA 1
ATOM 666 C C . LEU A 1 80 ? 8.593 -3.705 -6.462 1.00 90.81 80 LEU A C 1
ATOM 668 O O . LEU A 1 80 ? 7.744 -4.097 -5.659 1.00 90.81 80 LEU A O 1
ATOM 672 N N . GLY A 1 81 ? 9.794 -3.278 -6.068 1.00 93.25 81 GLY A N 1
ATOM 673 C CA . GLY A 1 81 ? 10.225 -3.215 -4.669 1.00 93.25 81 GLY A CA 1
ATOM 674 C C . GLY A 1 81 ? 9.388 -2.276 -3.789 1.00 93.25 81 GLY A C 1
ATOM 675 O O . GLY A 1 81 ? 9.366 -2.438 -2.568 1.00 93.25 81 GLY A O 1
ATOM 676 N N . VAL A 1 82 ? 8.651 -1.331 -4.380 1.00 95.31 82 VAL A N 1
ATOM 677 C CA . VAL A 1 82 ? 7.702 -0.464 -3.660 1.00 95.31 82 VAL A CA 1
ATOM 678 C C . VAL A 1 82 ? 6.474 -1.246 -3.172 1.00 95.31 82 VAL A C 1
ATOM 680 O O . VAL A 1 82 ? 5.924 -0.932 -2.110 1.00 95.31 82 VAL A O 1
ATOM 683 N N . LEU A 1 83 ? 6.051 -2.285 -3.901 1.00 93.44 83 LEU A N 1
ATOM 684 C CA . LEU A 1 83 ? 4.787 -2.988 -3.655 1.00 93.44 83 LEU A CA 1
ATOM 685 C C . LEU A 1 83 ? 4.697 -3.642 -2.269 1.00 93.44 83 LEU A C 1
ATOM 687 O O . LEU A 1 83 ? 3.677 -3.436 -1.608 1.00 93.44 83 LEU A O 1
ATOM 691 N N . PRO A 1 84 ? 5.715 -4.371 -1.761 1.00 95.94 84 PRO A N 1
ATOM 692 C CA . PRO A 1 84 ? 5.655 -4.951 -0.420 1.00 95.94 84 PRO A CA 1
ATOM 693 C C 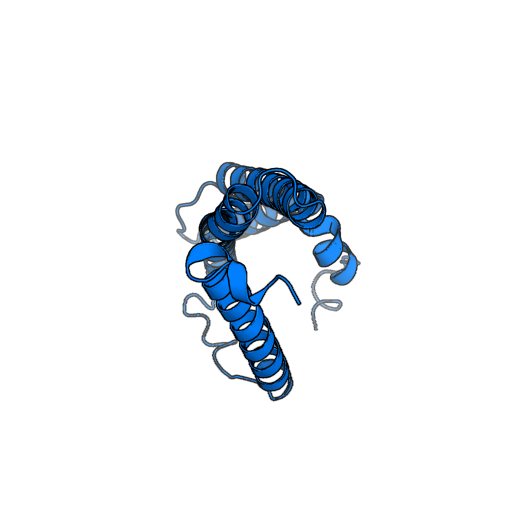. PRO A 1 84 ? 5.495 -3.896 0.678 1.00 95.94 84 PRO A C 1
ATOM 695 O O . PRO A 1 84 ? 4.772 -4.120 1.649 1.00 95.94 84 PRO A O 1
ATOM 698 N N . VAL A 1 85 ? 6.125 -2.727 0.519 1.00 96.44 85 VAL A N 1
ATOM 699 C CA . VAL A 1 85 ? 6.051 -1.644 1.509 1.00 96.44 85 VAL A CA 1
ATOM 700 C C . VAL A 1 85 ? 4.653 -1.031 1.527 1.00 96.44 85 VAL A C 1
ATOM 702 O O . VAL A 1 85 ? 4.044 -0.911 2.592 1.00 96.44 85 VAL A O 1
ATOM 705 N N . VAL A 1 86 ? 4.099 -0.710 0.354 1.00 94.88 86 VAL A N 1
ATOM 706 C CA . VAL A 1 86 ? 2.713 -0.228 0.240 1.00 94.88 86 VAL A CA 1
ATOM 707 C C . VAL A 1 86 ? 1.739 -1.281 0.777 1.00 94.88 86 VAL A C 1
ATOM 709 O O . VAL A 1 86 ? 0.886 -0.961 1.606 1.00 94.88 86 VAL A O 1
ATOM 712 N N . GLY A 1 87 ? 1.910 -2.547 0.392 1.00 95.12 87 GLY A N 1
ATOM 713 C CA . GLY A 1 87 ? 1.096 -3.666 0.863 1.00 95.12 87 GLY A CA 1
ATOM 714 C C . GLY A 1 87 ? 1.106 -3.806 2.385 1.00 95.12 87 GLY A C 1
ATOM 715 O O . GLY A 1 87 ? 0.047 -3.945 2.995 1.00 95.12 87 GLY A O 1
ATOM 716 N N . TRP A 1 88 ? 2.269 -3.673 3.024 1.00 96.94 88 TRP A N 1
ATOM 717 C CA . TRP A 1 88 ? 2.387 -3.695 4.483 1.00 96.94 88 TRP A CA 1
ATOM 718 C C . TRP A 1 88 ? 1.606 -2.560 5.159 1.00 96.94 88 TRP A C 1
ATOM 720 O O . TRP A 1 88 ? 0.887 -2.799 6.136 1.00 96.94 88 TRP A O 1
ATOM 730 N N . THR A 1 89 ? 1.691 -1.334 4.631 1.00 96.00 89 THR A N 1
ATOM 731 C CA . THR A 1 89 ? 0.938 -0.196 5.190 1.00 96.00 89 THR A CA 1
ATOM 732 C C . THR A 1 89 ? -0.574 -0.386 5.065 1.00 96.00 89 THR A C 1
ATOM 734 O O . THR A 1 89 ? -1.309 -0.138 6.025 1.00 96.00 89 THR A O 1
ATOM 737 N N . LEU A 1 90 ? -1.038 -0.894 3.919 1.00 94.12 90 LEU A N 1
ATOM 738 C CA . LEU A 1 90 ? -2.447 -1.192 3.678 1.00 94.12 90 LEU A CA 1
ATOM 739 C C . LEU A 1 90 ? -2.935 -2.351 4.548 1.00 94.12 90 LEU A C 1
ATOM 741 O O . LEU A 1 90 ? -4.027 -2.269 5.099 1.00 94.12 90 LEU A O 1
ATOM 745 N N . TYR A 1 91 ? -2.118 -3.385 4.748 1.00 95.00 91 TYR A N 1
ATOM 746 C CA . TYR A 1 91 ? -2.428 -4.499 5.642 1.00 95.00 91 TYR A CA 1
ATOM 747 C C . TYR A 1 91 ? -2.635 -4.034 7.091 1.00 95.00 91 TYR A C 1
ATOM 749 O O . TYR A 1 91 ? -3.621 -4.400 7.733 1.00 95.00 91 TYR A O 1
ATOM 757 N N . LYS A 1 92 ? -1.748 -3.174 7.610 1.00 95.31 92 LYS A N 1
ATOM 758 C CA . LYS A 1 92 ? -1.909 -2.574 8.946 1.00 95.31 92 LYS A CA 1
ATOM 759 C C . LYS A 1 92 ? -3.203 -1.764 9.052 1.00 95.31 92 LYS A C 1
ATOM 761 O O . LYS A 1 92 ? -3.961 -1.943 10.003 1.00 95.31 92 LYS A O 1
ATOM 766 N N . ALA A 1 93 ? -3.488 -0.926 8.060 1.00 93.75 93 ALA A N 1
ATOM 767 C CA . ALA A 1 93 ? -4.720 -0.145 8.030 1.00 93.75 93 ALA A CA 1
ATOM 768 C C . ALA A 1 93 ? -5.978 -1.024 7.940 1.00 93.75 93 ALA A C 1
ATOM 770 O O . ALA A 1 93 ? -6.958 -0.758 8.633 1.00 93.75 93 ALA A O 1
ATOM 771 N N . GLN A 1 94 ? -5.952 -2.088 7.133 1.00 93.19 94 GLN A N 1
ATOM 772 C CA . GLN A 1 94 ? -7.080 -3.005 6.979 1.00 93.19 94 GLN A CA 1
ATOM 773 C C . GLN A 1 94 ? -7.392 -3.740 8.285 1.00 93.19 94 GLN A C 1
ATOM 775 O O . GLN A 1 94 ? -8.557 -3.837 8.655 1.00 93.19 94 GLN A O 1
ATOM 780 N N . ASN A 1 95 ? -6.375 -4.184 9.025 1.00 93.81 95 ASN A N 1
ATOM 781 C CA . ASN A 1 95 ? -6.571 -4.799 10.340 1.00 93.81 95 ASN A CA 1
ATOM 782 C C . ASN A 1 95 ? -7.225 -3.835 11.338 1.00 93.81 95 ASN A C 1
ATOM 784 O O . ASN A 1 95 ? -8.174 -4.207 12.024 1.00 93.81 95 ASN A O 1
ATOM 788 N N . ALA A 1 96 ? -6.773 -2.579 11.378 1.00 93.56 96 ALA A N 1
ATOM 789 C CA . ALA A 1 96 ? -7.393 -1.552 12.210 1.00 93.56 96 ALA A CA 1
ATOM 790 C C . ALA A 1 96 ? -8.874 -1.333 11.838 1.00 93.56 96 ALA A C 1
ATOM 792 O O . ALA A 1 96 ? -9.737 -1.257 12.713 1.00 93.56 96 ALA A O 1
ATOM 793 N N . VAL A 1 97 ? -9.184 -1.277 10.537 1.00 92.38 97 VAL A N 1
ATOM 794 C CA . VAL A 1 97 ? -10.561 -1.148 10.030 1.00 92.38 97 VAL A CA 1
ATOM 795 C C . VAL A 1 97 ? -11.416 -2.353 10.420 1.00 92.38 97 VAL A C 1
ATOM 797 O O . VAL A 1 97 ? -12.517 -2.165 10.931 1.00 92.38 97 VAL A O 1
ATOM 800 N N . ASN A 1 98 ? -10.904 -3.569 10.232 1.00 93.31 98 ASN A N 1
ATOM 801 C CA . ASN A 1 98 ? -11.570 -4.819 10.594 1.00 93.31 98 ASN A CA 1
ATOM 802 C C . ASN A 1 98 ? -11.968 -4.838 12.079 1.00 93.31 98 ASN A C 1
ATOM 804 O O . ASN A 1 98 ? -13.115 -5.132 12.407 1.00 93.31 98 ASN A O 1
ATOM 808 N N . ILE A 1 99 ? -11.061 -4.426 12.971 1.00 93.38 99 ILE A N 1
ATOM 809 C CA . ILE A 1 99 ? -11.329 -4.332 14.414 1.00 93.38 99 ILE A CA 1
ATOM 810 C C . ILE A 1 99 ? -12.419 -3.293 14.713 1.00 93.38 99 ILE A C 1
ATOM 812 O O . ILE A 1 99 ? -13.370 -3.590 15.432 1.00 93.38 99 ILE A O 1
ATOM 816 N N . VAL A 1 100 ? -12.342 -2.089 14.131 1.00 91.81 100 VAL A N 1
ATOM 817 C CA . VAL A 1 100 ? -13.375 -1.047 14.322 1.00 91.81 100 VAL A CA 1
ATOM 818 C C . VAL A 1 100 ? -14.753 -1.510 13.841 1.00 91.81 100 VAL A C 1
ATOM 820 O O . VAL A 1 100 ? -15.774 -1.138 14.433 1.00 91.81 100 VAL A O 1
ATOM 823 N N . CYS A 1 101 ? -14.781 -2.305 12.774 1.00 90.50 101 CYS A N 1
ATOM 824 C CA . CYS A 1 101 ? -15.982 -2.907 12.209 1.00 90.50 101 CYS A CA 1
ATOM 825 C C . CYS A 1 101 ? -16.469 -4.154 12.958 1.00 90.50 101 CYS A C 1
ATOM 827 O O . CYS A 1 101 ? -17.469 -4.721 12.530 1.00 90.50 101 CYS A O 1
ATOM 829 N N . GLU A 1 102 ? -15.819 -4.545 14.061 1.00 91.25 102 GLU A N 1
ATOM 830 C CA . GLU A 1 102 ? -16.160 -5.743 14.844 1.00 91.25 102 GLU A CA 1
ATOM 831 C C . GLU A 1 102 ? -16.073 -7.041 14.018 1.00 91.25 102 GLU A C 1
ATOM 833 O O . GLU A 1 102 ? -16.726 -8.034 14.322 1.00 91.25 102 GLU A O 1
ATOM 838 N N . ASP A 1 103 ? -15.202 -7.053 13.003 1.00 92.38 103 ASP A N 1
ATOM 839 C CA . ASP A 1 103 ? -14.867 -8.227 12.193 1.00 92.38 103 ASP A CA 1
ATOM 840 C C . ASP A 1 103 ? -13.341 -8.448 12.141 1.00 92.38 103 ASP A C 1
ATOM 842 O O . ASP A 1 103 ? -12.731 -8.311 11.079 1.00 92.38 103 ASP A O 1
ATOM 846 N N . PRO A 1 104 ? -12.672 -8.769 13.272 1.00 89.69 104 PRO A N 1
ATOM 847 C CA . PRO A 1 104 ? -11.208 -8.861 13.321 1.00 89.69 104 PRO A CA 1
ATOM 848 C C . PRO A 1 104 ? -10.624 -9.927 12.386 1.00 89.69 104 PRO A C 1
ATOM 850 O O . PRO A 1 104 ? -9.499 -9.782 11.916 1.00 89.69 104 PRO A O 1
ATOM 853 N N . LEU A 1 105 ? -11.389 -10.990 12.115 1.00 89.62 105 LEU A N 1
ATOM 854 C CA . LEU A 1 105 ? -10.986 -12.097 11.246 1.00 89.62 105 LEU A CA 1
ATOM 855 C C . LEU A 1 105 ? -11.341 -11.859 9.767 1.00 89.62 105 LEU A C 1
ATOM 857 O O . LEU A 1 105 ? -10.966 -12.668 8.922 1.00 89.62 105 LEU A O 1
ATOM 861 N N . GLY A 1 106 ? -12.048 -10.771 9.437 1.00 87.50 106 GLY A N 1
ATOM 862 C CA . GLY A 1 106 ? -12.449 -10.456 8.065 1.00 87.50 106 GLY A CA 1
ATOM 863 C C . GLY A 1 106 ? -13.450 -11.452 7.468 1.00 87.50 106 GLY A C 1
ATOM 864 O O . GLY A 1 106 ? -13.476 -11.643 6.250 1.00 87.50 106 GLY A O 1
ATOM 865 N N . VAL A 1 107 ? -14.264 -12.107 8.302 1.00 90.56 107 VAL A N 1
ATOM 866 C CA . VAL A 1 107 ? -15.204 -13.160 7.881 1.00 90.56 107 VAL A CA 1
ATOM 867 C C . VAL A 1 107 ? -16.264 -12.602 6.936 1.00 90.56 107 VAL A C 1
ATOM 869 O O . VAL A 1 107 ? -16.687 -13.292 6.008 1.00 90.56 107 VAL A O 1
ATOM 872 N N . SER A 1 108 ? -16.650 -11.337 7.117 1.00 86.44 108 SER A N 1
ATOM 873 C CA . SER A 1 108 ? -17.644 -10.660 6.281 1.00 86.44 108 SER A CA 1
ATOM 874 C C . SER A 1 108 ? -17.218 -10.570 4.809 1.00 86.44 108 SER A C 1
ATOM 876 O O . SER A 1 108 ? -18.063 -10.561 3.916 1.00 86.44 108 SER A O 1
ATOM 878 N N . ASN A 1 109 ? -15.909 -10.563 4.532 1.00 84.56 109 ASN A N 1
ATOM 879 C CA . ASN A 1 109 ? -15.349 -10.472 3.181 1.00 84.56 109 ASN A CA 1
ATOM 880 C C . ASN A 1 109 ? -14.657 -11.773 2.721 1.00 84.56 109 ASN A C 1
ATOM 882 O O . ASN A 1 109 ? -13.847 -11.751 1.797 1.00 84.56 109 ASN A O 1
ATOM 886 N N . ASN A 1 110 ? -14.962 -12.913 3.349 1.00 88.12 110 ASN A N 1
ATOM 887 C CA . ASN A 1 110 ? -14.320 -14.202 3.057 1.00 88.12 110 ASN A CA 1
ATOM 888 C C . ASN A 1 110 ? -14.960 -14.973 1.878 1.00 88.12 110 ASN A C 1
ATOM 890 O O . ASN A 1 110 ? -14.730 -16.166 1.698 1.00 88.12 110 ASN A O 1
ATOM 894 N N . GLN A 1 111 ? -15.812 -14.327 1.079 1.00 90.19 111 GLN A N 1
ATOM 895 C CA . GLN A 1 111 ? -16.438 -14.944 -0.092 1.00 90.19 111 GLN A CA 1
ATOM 896 C C . GLN A 1 111 ? -16.067 -14.176 -1.358 1.00 90.19 111 GLN A C 1
ATOM 898 O O . GLN A 1 111 ? -16.214 -12.954 -1.437 1.00 90.19 111 GLN A O 1
ATOM 903 N N . PHE A 1 112 ? -15.613 -14.895 -2.385 1.00 89.94 112 PHE A N 1
ATOM 904 C CA . PHE A 1 112 ? -15.378 -14.299 -3.693 1.00 89.94 112 PHE A CA 1
ATOM 905 C C . PHE A 1 112 ? -16.693 -14.154 -4.451 1.00 89.94 112 PHE A C 1
ATOM 907 O O . PHE A 1 112 ? -17.360 -15.133 -4.774 1.00 89.94 112 PHE A O 1
ATOM 914 N N . THR A 1 113 ? -17.055 -12.913 -4.766 1.00 93.31 113 THR A N 1
ATOM 915 C CA . THR A 1 113 ? -18.134 -12.643 -5.716 1.00 93.31 113 THR A CA 1
ATOM 916 C C . THR A 1 113 ? -17.660 -12.921 -7.143 1.00 93.31 113 THR A C 1
ATOM 918 O O . THR A 1 113 ? -16.460 -12.907 -7.426 1.00 93.31 113 THR A O 1
ATOM 921 N N . TRP A 1 114 ? -18.596 -13.090 -8.078 1.00 94.38 114 TRP A N 1
ATOM 922 C CA . TRP A 1 114 ? -18.265 -13.185 -9.505 1.00 94.38 114 TRP A CA 1
ATOM 923 C C . TRP A 1 114 ? -17.452 -11.989 -10.008 1.00 94.38 114 TRP A C 1
ATOM 925 O O . TRP A 1 114 ? -16.512 -12.169 -10.778 1.00 94.38 114 TRP A O 1
ATOM 935 N N . ALA A 1 115 ? -17.753 -10.781 -9.524 1.00 92.94 115 ALA A N 1
ATOM 936 C CA . ALA A 1 115 ? -16.968 -9.596 -9.849 1.00 92.94 115 ALA A CA 1
ATOM 937 C C . ALA A 1 115 ? -15.514 -9.727 -9.360 1.00 92.94 115 ALA A C 1
ATOM 939 O O . ALA A 1 115 ? -14.595 -9.411 -10.113 1.00 92.94 115 ALA A O 1
ATOM 940 N N . ASN A 1 116 ? -15.294 -10.245 -8.144 1.00 93.19 116 ASN A N 1
ATOM 941 C CA . ASN A 1 116 ? -13.947 -10.477 -7.611 1.00 93.19 116 ASN A CA 1
ATOM 942 C C . ASN A 1 116 ? -13.176 -11.471 -8.485 1.00 93.19 116 ASN A C 1
ATOM 944 O O . ASN A 1 116 ? -12.026 -11.217 -8.824 1.00 93.19 116 ASN A O 1
ATOM 948 N N . ILE A 1 117 ? -13.816 -12.575 -8.880 1.00 94.81 117 ILE A N 1
ATOM 949 C CA . ILE A 1 117 ? -13.196 -13.610 -9.718 1.00 94.81 117 ILE A CA 1
ATOM 950 C C . ILE A 1 117 ? -12.762 -13.025 -11.064 1.00 94.81 117 ILE A C 1
ATOM 952 O O . ILE A 1 117 ? -11.626 -13.236 -11.478 1.00 94.81 117 ILE A O 1
ATOM 956 N N . ILE A 1 118 ? -13.631 -12.250 -11.719 1.00 96.12 118 ILE A N 1
ATOM 957 C CA . ILE A 1 118 ? -13.316 -11.608 -13.00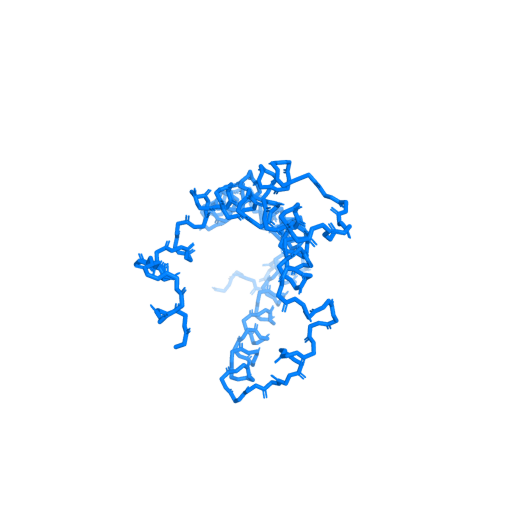2 1.00 96.12 118 ILE A CA 1
ATOM 958 C C . ILE A 1 118 ? -12.078 -10.710 -12.867 1.00 96.12 118 ILE A C 1
ATOM 960 O O . ILE A 1 118 ? -11.144 -10.826 -13.659 1.00 96.12 118 ILE A O 1
ATOM 964 N N . TRP A 1 119 ? -12.030 -9.858 -11.838 1.00 94.81 119 TRP A N 1
ATOM 965 C CA . TRP A 1 119 ? -10.876 -8.987 -11.594 1.00 94.81 119 TRP A CA 1
ATOM 966 C C . TRP A 1 119 ? -9.599 -9.757 -11.258 1.00 94.81 119 TRP A C 1
ATOM 968 O O . TRP A 1 119 ? -8.529 -9.369 -11.724 1.00 94.81 119 TRP A O 1
ATOM 978 N N . ILE A 1 120 ? -9.699 -10.848 -10.494 1.00 94.94 120 ILE A N 1
ATOM 979 C CA . ILE A 1 120 ? -8.559 -11.721 -10.190 1.00 94.94 120 ILE A CA 1
ATOM 980 C C . ILE A 1 120 ? -8.005 -12.320 -11.482 1.00 94.94 120 ILE A C 1
ATOM 982 O O . ILE A 1 120 ? -6.805 -12.226 -11.703 1.00 94.94 120 ILE A O 1
ATOM 986 N N . VAL A 1 121 ? -8.854 -12.860 -12.363 1.00 97.00 121 VAL A N 1
ATOM 987 C CA . VAL A 1 121 ? -8.415 -13.445 -13.641 1.00 97.00 121 VAL A CA 1
ATOM 988 C C . VAL A 1 121 ? -7.687 -12.412 -14.502 1.00 97.00 121 VAL A C 1
ATOM 990 O O . VAL A 1 121 ? -6.576 -12.678 -14.962 1.00 97.00 121 VAL A O 1
ATOM 993 N N . PHE A 1 122 ? -8.260 -11.217 -14.678 1.00 96.81 122 PHE A N 1
ATOM 994 C CA . PHE A 1 122 ? -7.598 -10.144 -15.427 1.00 96.81 122 PHE A CA 1
ATOM 995 C C . PHE A 1 122 ? -6.269 -9.729 -14.792 1.00 96.81 122 PHE A C 1
ATOM 997 O O . PHE A 1 122 ? -5.271 -9.578 -15.497 1.00 96.81 122 PHE A O 1
ATOM 1004 N N . GLY A 1 123 ? -6.239 -9.588 -13.466 1.00 94.81 123 GLY A N 1
ATOM 1005 C CA . GLY A 1 123 ? -5.024 -9.272 -12.726 1.00 94.81 123 GLY A CA 1
ATOM 1006 C C . GLY A 1 123 ? -3.947 -10.342 -12.897 1.00 94.81 123 GLY A C 1
ATOM 1007 O O . GLY A 1 123 ? -2.799 -10.007 -13.157 1.00 94.81 123 GLY A O 1
ATOM 1008 N N . THR A 1 124 ? -4.301 -11.626 -12.808 1.00 96.31 124 THR A N 1
ATOM 1009 C CA . THR A 1 124 ? -3.364 -12.743 -12.989 1.00 96.31 124 THR A CA 1
ATOM 1010 C C . THR A 1 124 ? -2.759 -12.753 -14.389 1.00 96.31 124 THR A C 1
ATOM 1012 O O . THR A 1 124 ? -1.550 -12.933 -14.515 1.00 96.31 124 THR A O 1
ATOM 1015 N N . ILE A 1 125 ? -3.563 -12.518 -15.431 1.00 97.25 125 ILE A N 1
ATOM 1016 C CA . ILE A 1 125 ? -3.061 -12.421 -16.811 1.00 97.25 125 ILE A CA 1
ATOM 1017 C C . ILE A 1 125 ? -2.077 -11.250 -16.936 1.00 97.25 125 ILE A C 1
ATOM 1019 O O . ILE A 1 125 ? -0.970 -11.437 -17.437 1.00 97.25 125 ILE A O 1
ATOM 1023 N N . LEU A 1 126 ? -2.446 -10.069 -16.426 1.00 94.62 126 LEU A N 1
ATOM 1024 C CA . LEU A 1 126 ? -1.593 -8.879 -16.446 1.00 94.62 126 LEU A CA 1
ATOM 1025 C C . LEU A 1 126 ? -0.252 -9.126 -15.734 1.00 94.62 126 LEU A C 1
ATOM 1027 O O . LEU A 1 126 ? 0.804 -8.850 -16.297 1.00 94.62 126 LEU A O 1
ATOM 1031 N N . TRP A 1 127 ? -0.281 -9.688 -14.523 1.00 94.12 127 TRP A N 1
ATOM 1032 C CA . TRP A 1 127 ? 0.930 -10.023 -13.770 1.00 94.12 127 TRP A CA 1
ATOM 1033 C C . TRP A 1 127 ? 1.791 -11.065 -14.485 1.00 94.12 127 TRP A C 1
ATOM 1035 O O . TRP A 1 127 ? 3.012 -10.936 -14.487 1.00 94.12 127 TRP A O 1
ATOM 1045 N N . GLY A 1 128 ? 1.176 -12.058 -15.134 1.00 95.50 128 GLY A N 1
ATOM 1046 C CA . GLY A 1 128 ? 1.892 -13.033 -15.955 1.00 95.50 128 GLY A CA 1
ATOM 1047 C C . GLY A 1 128 ? 2.660 -12.376 -17.104 1.00 95.50 128 GLY A C 1
ATOM 1048 O O . GLY A 1 128 ? 3.827 -12.695 -17.316 1.00 95.50 128 GLY A O 1
ATOM 1049 N N . MET A 1 129 ? 2.044 -11.413 -17.795 1.00 93.81 129 MET A N 1
ATOM 1050 C CA . MET A 1 129 ? 2.707 -10.649 -18.859 1.00 93.81 129 MET A CA 1
ATOM 1051 C C . MET A 1 129 ? 3.861 -9.791 -18.329 1.00 93.81 129 MET A C 1
ATOM 1053 O O . MET A 1 129 ? 4.924 -9.768 -18.942 1.00 93.81 129 MET A O 1
ATOM 1057 N N . ILE A 1 130 ? 3.680 -9.126 -17.183 1.00 89.94 130 ILE A N 1
ATOM 1058 C CA . ILE A 1 130 ? 4.735 -8.319 -16.544 1.00 89.94 130 ILE A CA 1
ATOM 1059 C C . ILE A 1 130 ? 5.935 -9.199 -16.175 1.00 89.94 130 ILE A C 1
ATOM 1061 O O . ILE A 1 130 ? 7.071 -8.861 -16.496 1.00 89.94 130 ILE A O 1
ATOM 1065 N N . LEU A 1 131 ? 5.692 -10.350 -15.539 1.00 91.25 131 LEU A N 1
ATOM 1066 C CA . LEU A 1 131 ? 6.756 -11.282 -15.155 1.00 91.25 131 LEU A CA 1
ATOM 1067 C C . LEU A 1 131 ? 7.480 -11.865 -16.372 1.00 91.25 131 LEU A C 1
ATOM 1069 O O . LEU A 1 131 ? 8.699 -12.009 -16.334 1.00 91.25 131 LEU A O 1
ATOM 1073 N N . LEU A 1 132 ? 6.752 -12.168 -17.450 1.00 91.69 132 LEU A N 1
ATOM 1074 C CA . LEU A 1 132 ? 7.346 -12.632 -18.703 1.00 91.69 132 LEU A CA 1
ATOM 1075 C C . LEU A 1 132 ? 8.230 -11.552 -19.344 1.00 91.69 132 LEU A C 1
ATOM 1077 O O . LEU A 1 132 ? 9.354 -11.845 -19.742 1.00 91.69 132 LEU A O 1
ATOM 1081 N N . GLY A 1 133 ? 7.755 -10.304 -19.398 1.00 88.88 133 GLY A N 1
ATOM 1082 C CA . GLY A 1 133 ? 8.536 -9.173 -19.906 1.00 88.88 133 GLY A CA 1
ATOM 1083 C C . GLY A 1 133 ? 9.820 -8.951 -19.105 1.00 88.88 133 GLY A C 1
ATOM 1084 O O . GLY A 1 133 ? 10.897 -8.844 -19.683 1.00 88.88 133 GLY A O 1
ATOM 1085 N N . LEU A 1 134 ? 9.729 -8.984 -17.772 1.00 86.56 134 LEU A N 1
ATOM 1086 C CA . LEU A 1 134 ? 10.890 -8.867 -16.884 1.00 86.56 134 LEU A CA 1
ATOM 1087 C C . LEU A 1 134 ? 11.873 -10.029 -17.035 1.00 86.56 134 LEU A C 1
ATOM 1089 O O . LEU A 1 134 ? 13.081 -9.823 -16.949 1.00 86.56 134 LEU A O 1
ATOM 1093 N N . TYR A 1 135 ? 11.377 -11.248 -17.258 1.00 88.94 135 TYR A N 1
ATOM 1094 C CA . TYR A 1 135 ? 12.237 -12.400 -17.504 1.00 88.94 135 TYR A CA 1
ATOM 1095 C C . TYR A 1 135 ? 13.106 -12.183 -18.746 1.00 88.94 135 TYR A C 1
ATOM 1097 O O . TYR A 1 135 ? 14.324 -12.320 -18.653 1.00 88.94 135 TYR A O 1
ATOM 1105 N N . PHE A 1 136 ? 12.505 -11.787 -19.872 1.00 89.38 136 PHE A N 1
ATOM 1106 C CA . PHE A 1 136 ? 13.266 -11.486 -21.086 1.00 89.38 136 PHE A CA 1
ATOM 1107 C C . PHE A 1 136 ? 14.219 -10.312 -20.865 1.00 89.38 136 PHE A C 1
ATOM 1109 O O . PHE A 1 136 ? 15.405 -10.426 -21.138 1.00 89.38 136 PHE A O 1
ATOM 1116 N N . MET A 1 137 ? 13.751 -9.233 -20.244 1.00 84.19 137 MET A N 1
ATOM 1117 C CA . MET A 1 137 ? 14.578 -8.063 -19.949 1.00 84.19 137 MET A CA 1
ATOM 1118 C C . MET A 1 137 ? 15.849 -8.387 -19.146 1.00 84.19 137 MET A C 1
ATOM 1120 O O . MET A 1 137 ? 16.903 -7.804 -19.391 1.00 84.19 137 MET A O 1
ATOM 1124 N N . VAL A 1 138 ? 15.760 -9.297 -18.172 1.00 84.44 138 VAL A N 1
ATOM 1125 C CA . VAL A 1 138 ? 16.876 -9.624 -17.272 1.00 84.44 138 VAL A CA 1
ATOM 1126 C C . VAL A 1 138 ? 17.738 -10.775 -17.798 1.00 84.44 138 VAL A C 1
ATOM 1128 O O . VAL A 1 138 ? 18.956 -10.742 -17.625 1.00 84.44 138 VAL A O 1
ATOM 1131 N N . PHE A 1 139 ? 17.134 -11.802 -18.401 1.00 85.69 139 PHE A N 1
ATOM 1132 C CA . PHE A 1 139 ? 17.812 -13.069 -18.710 1.00 85.69 139 PHE A CA 1
ATOM 1133 C C . PHE A 1 139 ? 17.982 -13.360 -20.202 1.00 85.69 139 PHE A C 1
ATOM 1135 O O . PHE A 1 139 ? 18.874 -14.132 -20.548 1.00 85.69 139 PHE A O 1
ATOM 1142 N N . ASP A 1 140 ? 17.177 -12.756 -21.075 1.00 82.88 140 ASP A N 1
ATOM 1143 C CA . ASP A 1 140 ? 17.323 -12.881 -22.530 1.00 82.88 140 ASP A CA 1
ATOM 1144 C C . ASP A 1 140 ? 16.950 -11.567 -23.241 1.00 82.88 140 ASP A C 1
ATOM 1146 O O . ASP A 1 140 ? 15.889 -11.465 -23.869 1.00 82.88 140 ASP A O 1
ATOM 1150 N N . PRO A 1 141 ? 17.807 -10.533 -23.133 1.00 74.88 141 PRO A N 1
ATOM 1151 C CA . PRO A 1 141 ? 17.507 -9.222 -23.701 1.00 74.88 141 PRO A CA 1
ATOM 1152 C C . PRO A 1 141 ? 17.360 -9.262 -25.228 1.00 74.88 141 PRO A C 1
ATOM 1154 O O . PRO A 1 141 ? 16.627 -8.459 -25.792 1.00 74.88 141 PRO A O 1
ATOM 1157 N N . SER A 1 142 ? 18.012 -10.224 -25.893 1.00 75.31 142 SER A N 1
ATOM 1158 C CA . SER A 1 142 ? 18.007 -10.361 -27.355 1.00 75.31 142 SER A CA 1
ATOM 1159 C C . SER A 1 142 ? 16.641 -10.730 -27.940 1.00 75.31 142 SER A C 1
ATOM 1161 O O . SER A 1 142 ? 16.375 -10.464 -29.110 1.00 75.31 142 SER A O 1
ATOM 1163 N N . ALA A 1 143 ? 15.745 -11.293 -27.125 1.00 70.81 143 ALA A N 1
ATOM 1164 C CA . ALA A 1 143 ? 14.371 -11.590 -27.519 1.00 70.81 143 ALA A CA 1
ATOM 1165 C C . ALA A 1 143 ? 13.488 -10.333 -27.671 1.00 70.81 143 ALA A C 1
ATOM 1167 O O . ALA A 1 143 ? 12.383 -10.432 -28.206 1.00 70.81 143 ALA A O 1
ATOM 1168 N N . LEU A 1 144 ? 13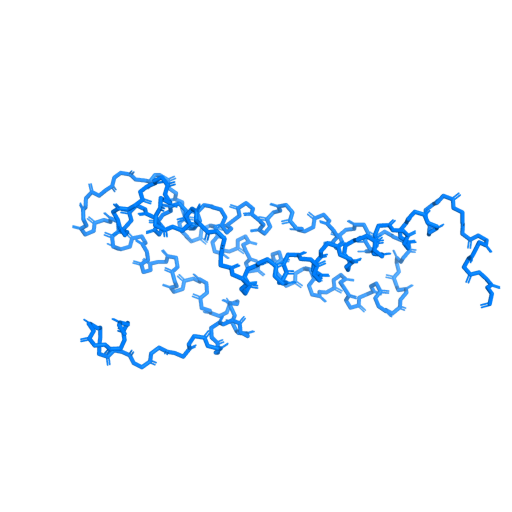.951 -9.167 -27.199 1.00 66.62 144 LEU A N 1
ATOM 1169 C CA . LEU A 1 144 ? 13.226 -7.893 -27.262 1.00 66.62 144 LEU A CA 1
ATOM 1170 C C . LEU A 1 144 ? 13.613 -7.027 -28.479 1.00 66.62 144 LEU A C 1
ATOM 1172 O O . LEU A 1 144 ? 12.950 -6.023 -28.723 1.00 66.62 144 LEU A O 1
ATOM 1176 N N . ASP A 1 145 ? 14.626 -7.421 -29.262 1.00 62.50 145 ASP A N 1
ATOM 1177 C CA . ASP A 1 145 ? 15.171 -6.663 -30.407 1.00 62.50 145 ASP A CA 1
ATOM 1178 C C . ASP A 1 145 ? 14.433 -6.915 -31.754 1.00 62.50 145 ASP A C 1
ATOM 1180 O O . ASP A 1 145 ? 15.038 -6.813 -32.825 1.00 62.50 145 ASP A O 1
ATOM 1184 N N . ILE A 1 146 ? 13.139 -7.271 -31.727 1.00 53.78 146 ILE A N 1
ATOM 1185 C CA . ILE A 1 146 ? 12.317 -7.541 -32.935 1.00 53.78 146 ILE A CA 1
ATOM 1186 C C . ILE A 1 146 ? 11.637 -6.270 -33.455 1.00 53.78 146 ILE A C 1
ATOM 1188 O O . ILE A 1 146 ? 10.981 -5.575 -32.646 1.00 53.78 146 ILE A O 1
#

Sequence (146 aa):
MYREKTGNKMWPVMRGIFSIFFTHSLFRLVDSRLKEKKFEYEWNPQFVATVYVLFAILGNILDRLSYKEIGSPVTDLLSLGVLPVVGWTLYKAQNAVNIVCEDPLGVSNNQFTWANIIWIVFGTILWGMILLGLYFMVFDPSALDI

Radius of gyration: 19.16 Å; chains: 1; bounding box: 46×28×56 Å